Protein AF-A0A1B6L2A2-F1 (afdb_monomer_lite)

Radius of gyration: 15.47 Å; chains: 1; bounding box: 39×22×42 Å

Foldseek 3Di:
DQDDPDPVSCVLCVVLVVVLVVLVVVVVVCVVPDFAPQCQVVLVVLLVSLVVVLVVLVVCLVPDPDPVSVPPSVVLNVLLNVLSVLCVQLNVVSVVPRSDPVSSVSNNSSSVSNSVSD

Sequence (118 aa):
MPVFHTKTIEGILEPVAQQVSRLVILHEEAEDGNAMPDLERPVMAVSCAVANLVKVGRETINSSDDPILKQDMPAALYRVEGASKLLEEASGMLKVDPYSGPARKKLIEGSRGILQGT

InterPro domains:
  IPR006077 Vinculin/alpha-catenin [PF01044] (3-118)
  IPR017997 Vinculin [PTHR46180] (1-118)
  IPR036723 Alpha-catenin/vinculin-like superfamily [SSF47220] (2-118)

pLDDT: mean 76.68, std 11.9, range [44.47, 90.81]

Secondary structure (DSSP, 8-state):
----SSHHHHHHHHHHHHHHHHHHHHHHHTTTSPPPPP-HHHHHHHHHHHHHHHHHHHHHHHH---HHHHHHHHHHHHHHHHHHHHHHHHHHHHHH-TT-HHHHHHHHHHHHHHHHH-

Organism: NCBI:txid36148

Structure (mmCIF, N/CA/C/O backbone):
data_AF-A0A1B6L2A2-F1
#
_entry.id   AF-A0A1B6L2A2-F1
#
loop_
_atom_site.group_PDB
_atom_site.id
_atom_site.type_symbol
_atom_site.label_atom_id
_atom_site.label_alt_id
_atom_site.label_comp_id
_atom_site.label_asym_id
_atom_site.label_entity_id
_atom_site.label_seq_id
_atom_site.pdbx_PDB_ins_code
_atom_site.Cartn_x
_atom_site.Cartn_y
_atom_site.Cartn_z
_atom_site.occupancy
_atom_site.B_iso_or_equiv
_atom_site.auth_seq_id
_atom_site.auth_comp_id
_atom_site.auth_asym_id
_atom_site.auth_atom_id
_atom_site.pdbx_PDB_model_num
ATOM 1 N N . MET A 1 1 ? 14.579 7.365 9.428 1.00 44.47 1 MET A N 1
ATOM 2 C CA . MET A 1 1 ? 14.042 6.129 10.034 1.00 44.47 1 MET A CA 1
ATOM 3 C C . MET A 1 1 ? 12.535 6.288 10.138 1.00 44.47 1 MET A C 1
ATOM 5 O O . MET A 1 1 ? 12.123 7.375 10.540 1.00 44.47 1 MET A O 1
ATOM 9 N N . PRO A 1 2 ? 11.726 5.308 9.700 1.00 48.69 2 PRO A N 1
ATOM 10 C CA . PRO A 1 2 ? 10.280 5.349 9.909 1.00 48.69 2 PRO A CA 1
ATOM 11 C C . PRO A 1 2 ? 9.987 5.425 11.414 1.00 48.69 2 PRO A C 1
ATOM 13 O O . PRO A 1 2 ? 10.641 4.758 12.212 1.00 48.69 2 PRO A O 1
ATOM 16 N N . VAL A 1 3 ? 9.077 6.316 11.804 1.00 47.38 3 VAL A N 1
ATOM 17 C CA . VAL A 1 3 ? 8.740 6.569 13.210 1.00 47.38 3 VAL A CA 1
ATOM 18 C C . VAL A 1 3 ? 7.485 5.769 13.532 1.00 47.38 3 VAL A C 1
ATOM 20 O O . VAL A 1 3 ? 6.372 6.206 13.248 1.00 47.38 3 VAL A O 1
ATOM 23 N N . PHE A 1 4 ? 7.663 4.574 14.091 1.00 55.25 4 PHE A N 1
ATOM 24 C CA . PHE A 1 4 ? 6.550 3.755 14.561 1.00 55.25 4 PHE A CA 1
ATOM 25 C C . PHE A 1 4 ? 6.195 4.144 15.998 1.00 55.25 4 PHE A C 1
ATOM 27 O O . PHE A 1 4 ? 7.058 4.224 16.869 1.00 55.25 4 PHE A O 1
ATOM 34 N N . HIS A 1 5 ? 4.914 4.410 16.247 1.00 51.44 5 HIS A N 1
ATOM 35 C CA . HIS A 1 5 ? 4.446 4.942 17.532 1.00 51.44 5 HIS A CA 1
ATOM 36 C C . HIS A 1 5 ? 4.104 3.840 18.550 1.00 51.44 5 HIS A C 1
ATOM 38 O O . HIS A 1 5 ? 3.959 4.121 19.737 1.00 51.44 5 HIS A O 1
ATOM 44 N N . THR A 1 6 ? 3.991 2.577 18.114 1.00 67.81 6 THR A N 1
ATOM 45 C CA . THR A 1 6 ? 3.761 1.415 18.989 1.00 67.81 6 THR A CA 1
ATOM 46 C C . THR A 1 6 ? 4.445 0.159 18.438 1.00 67.81 6 THR A C 1
ATOM 48 O O . THR A 1 6 ? 4.604 0.023 17.226 1.00 67.81 6 THR A O 1
ATOM 51 N N . LYS A 1 7 ? 4.780 -0.799 19.316 1.00 60.94 7 LYS A N 1
ATOM 52 C CA . LYS A 1 7 ? 5.396 -2.088 18.928 1.00 60.94 7 LYS A CA 1
ATOM 53 C C . LYS A 1 7 ? 4.499 -2.962 18.043 1.00 60.94 7 LYS A C 1
ATOM 55 O O . LYS A 1 7 ? 4.993 -3.781 17.276 1.00 60.94 7 LYS A O 1
ATOM 60 N N . THR A 1 8 ? 3.180 -2.797 18.146 1.00 64.94 8 THR A N 1
ATOM 61 C CA . THR A 1 8 ? 2.211 -3.493 17.286 1.00 64.94 8 THR A CA 1
ATOM 62 C C . THR A 1 8 ? 2.251 -2.939 15.865 1.00 64.94 8 THR A C 1
ATOM 64 O O . THR A 1 8 ? 2.250 -3.708 14.910 1.00 64.94 8 THR A O 1
ATOM 67 N N . ILE A 1 9 ? 2.328 -1.611 15.728 1.00 61.12 9 ILE A N 1
ATOM 68 C CA . ILE A 1 9 ? 2.464 -0.936 14.431 1.00 61.12 9 ILE A CA 1
ATOM 69 C C . ILE A 1 9 ? 3.824 -1.270 13.806 1.00 61.12 9 ILE A C 1
ATOM 71 O O . ILE A 1 9 ? 3.877 -1.621 12.634 1.00 61.12 9 ILE A O 1
ATOM 75 N N . GLU A 1 10 ? 4.898 -1.257 14.601 1.00 57.91 10 GLU A N 1
ATOM 76 C CA . GLU A 1 10 ? 6.241 -1.684 14.187 1.00 57.91 10 GLU A CA 1
ATOM 77 C C . GLU A 1 10 ? 6.225 -3.121 13.637 1.00 57.91 10 GLU A C 1
ATOM 79 O O . GLU A 1 10 ? 6.594 -3.335 12.492 1.00 57.91 10 GLU A O 1
ATOM 84 N N . GLY A 1 11 ? 5.680 -4.104 14.363 1.00 60.75 11 GLY A N 1
ATOM 85 C CA . GLY A 1 11 ? 5.652 -5.498 13.895 1.00 60.75 11 GLY A CA 1
ATOM 86 C C . GLY A 1 11 ? 4.865 -5.742 12.597 1.00 60.75 11 GLY A C 1
ATOM 87 O O . GLY A 1 11 ? 5.180 -6.674 11.857 1.00 60.75 11 GLY A O 1
ATOM 88 N N . ILE A 1 12 ? 3.855 -4.915 12.303 1.00 65.50 12 ILE A N 1
ATOM 89 C CA . ILE A 1 12 ? 3.049 -5.012 11.074 1.00 65.50 12 ILE A CA 1
ATOM 90 C C . ILE A 1 12 ? 3.725 -4.263 9.919 1.00 65.50 12 ILE A C 1
ATOM 92 O O . ILE A 1 12 ? 3.724 -4.747 8.786 1.00 65.50 12 ILE A O 1
ATOM 96 N N . LEU A 1 13 ? 4.307 -3.094 10.196 1.00 62.69 13 LEU A N 1
ATOM 97 C CA . LEU A 1 13 ? 4.841 -2.202 9.171 1.00 62.69 13 LEU A CA 1
ATOM 98 C C . LEU A 1 13 ? 6.316 -2.399 8.874 1.00 62.69 13 LEU A C 1
ATOM 100 O O . LEU A 1 13 ? 6.713 -2.089 7.762 1.00 62.69 13 LEU A O 1
ATOM 104 N N . GLU A 1 14 ? 7.125 -2.937 9.779 1.00 66.62 14 GLU A N 1
ATOM 105 C CA . GLU A 1 14 ? 8.536 -3.247 9.528 1.00 66.62 14 GLU A CA 1
ATOM 106 C C . GLU A 1 14 ? 8.730 -4.122 8.271 1.00 66.62 14 GLU A C 1
ATOM 108 O O . GLU A 1 14 ? 9.485 -3.715 7.382 1.00 66.62 14 GLU A O 1
ATOM 113 N N . PRO A 1 15 ? 8.025 -5.265 8.092 1.00 67.12 15 PRO A N 1
ATOM 114 C CA . PRO A 1 15 ? 8.200 -6.079 6.889 1.00 67.12 15 PRO A CA 1
ATOM 115 C C . PRO A 1 15 ? 7.701 -5.372 5.620 1.00 67.12 15 PRO A C 1
ATOM 117 O O . PRO A 1 15 ? 8.292 -5.544 4.553 1.00 67.12 15 PRO A O 1
ATOM 120 N N . VAL A 1 16 ? 6.651 -4.550 5.719 1.00 67.12 16 VAL A N 1
ATOM 121 C CA . VAL A 1 16 ? 6.100 -3.785 4.586 1.00 67.12 16 VAL A CA 1
ATOM 122 C C . VAL A 1 16 ? 7.043 -2.643 4.202 1.00 67.12 16 VAL A C 1
ATOM 124 O O . VAL A 1 16 ? 7.377 -2.473 3.033 1.00 67.12 16 VAL A O 1
ATOM 127 N N . ALA A 1 17 ? 7.546 -1.903 5.187 1.00 67.12 17 ALA A N 1
ATOM 128 C CA . ALA A 1 17 ? 8.497 -0.816 5.027 1.00 67.12 17 ALA A CA 1
ATOM 129 C C . ALA A 1 17 ? 9.822 -1.312 4.455 1.00 67.12 17 ALA A C 1
ATOM 131 O O . ALA A 1 17 ? 10.376 -0.669 3.571 1.00 67.12 17 ALA A O 1
ATOM 132 N N . GLN A 1 18 ? 10.306 -2.478 4.888 1.00 68.81 18 GLN A N 1
ATOM 133 C CA . GLN A 1 18 ? 11.526 -3.068 4.347 1.00 68.81 18 GLN A CA 1
ATOM 134 C C . GLN A 1 18 ? 11.353 -3.504 2.882 1.00 68.81 18 GLN A C 1
ATOM 136 O O . GLN A 1 18 ? 12.258 -3.299 2.069 1.00 68.81 18 GLN A O 1
ATOM 141 N N . GLN A 1 19 ? 1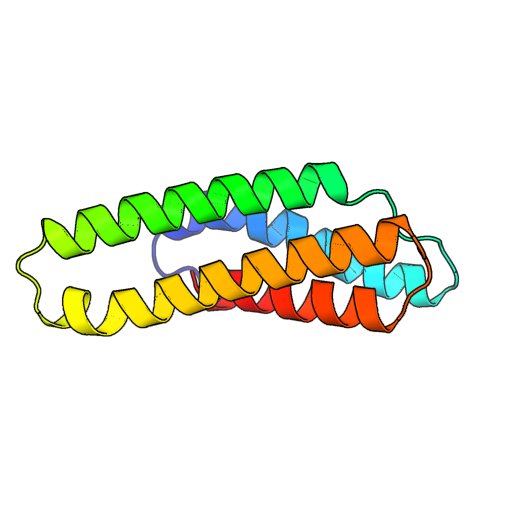0.191 -4.063 2.519 1.00 64.56 19 GLN A N 1
ATOM 142 C CA . GLN A 1 19 ? 9.860 -4.387 1.125 1.00 64.56 19 GLN A CA 1
ATOM 143 C C . GLN A 1 19 ? 9.758 -3.127 0.259 1.00 64.56 19 GLN A C 1
ATOM 145 O O . GLN A 1 19 ? 10.309 -3.087 -0.840 1.00 64.56 19 GLN A O 1
ATOM 150 N N . VAL A 1 20 ? 9.128 -2.074 0.780 1.00 67.25 20 VAL A N 1
ATOM 151 C CA . VAL A 1 20 ? 9.017 -0.773 0.113 1.00 67.25 20 VAL A CA 1
ATOM 152 C C . VAL A 1 20 ? 10.380 -0.091 -0.032 1.00 67.25 20 VAL A C 1
ATOM 154 O O . VAL A 1 20 ? 10.699 0.403 -1.107 1.00 67.25 20 VAL A O 1
ATOM 157 N N . SER A 1 21 ? 11.228 -0.094 0.997 1.00 67.56 21 SER A N 1
ATOM 158 C CA . SER A 1 21 ? 12.585 0.453 0.900 1.00 67.56 21 SER A CA 1
ATOM 159 C C . SER A 1 21 ? 13.410 -0.280 -0.152 1.00 67.56 21 SER A C 1
ATOM 161 O O . SER A 1 21 ? 14.116 0.370 -0.915 1.00 67.56 21 SER A O 1
ATOM 163 N N . ARG A 1 22 ? 13.277 -1.609 -0.268 1.00 65.38 22 ARG A N 1
ATOM 164 C CA . ARG A 1 22 ? 13.902 -2.358 -1.370 1.00 65.38 22 ARG A CA 1
ATOM 165 C C . ARG A 1 22 ? 13.356 -1.951 -2.738 1.00 65.38 22 ARG A C 1
ATOM 167 O O . ARG A 1 22 ? 14.134 -1.866 -3.676 1.00 65.38 22 ARG A O 1
ATOM 174 N N . LEU A 1 23 ? 12.058 -1.668 -2.850 1.00 64.12 23 LEU A N 1
ATOM 175 C CA . LEU A 1 23 ? 11.434 -1.165 -4.081 1.00 64.12 23 LEU A CA 1
ATOM 176 C C . LEU A 1 23 ? 11.934 0.232 -4.478 1.00 64.12 23 LEU A C 1
ATOM 178 O O . LEU A 1 23 ? 12.105 0.493 -5.664 1.00 64.12 23 LEU A O 1
ATOM 182 N N . VAL A 1 24 ? 12.200 1.109 -3.505 1.00 64.44 24 VAL A N 1
ATOM 183 C CA . VAL A 1 24 ? 12.797 2.436 -3.742 1.00 64.44 24 VAL A CA 1
ATOM 184 C C . VAL A 1 24 ? 14.262 2.313 -4.173 1.00 64.44 24 VAL A C 1
ATOM 186 O O . VAL A 1 24 ? 14.672 2.995 -5.102 1.00 64.44 24 VAL A O 1
ATOM 189 N N . ILE A 1 25 ? 15.034 1.409 -3.564 1.00 65.81 25 ILE A N 1
ATOM 190 C CA . ILE A 1 25 ? 16.431 1.161 -3.965 1.00 65.81 25 ILE A CA 1
ATOM 191 C C . ILE A 1 25 ? 16.489 0.562 -5.379 1.00 65.81 25 ILE A C 1
ATOM 193 O O . ILE A 1 25 ? 17.257 1.025 -6.213 1.00 65.81 25 ILE A O 1
ATOM 197 N N . LEU A 1 26 ? 15.608 -0.394 -5.694 1.00 61.53 26 LEU A N 1
ATOM 198 C CA . LEU A 1 26 ? 15.450 -0.927 -7.054 1.00 61.53 26 LEU A CA 1
ATOM 199 C C . LEU A 1 26 ? 15.043 0.155 -8.064 1.00 61.53 26 LEU A C 1
ATOM 201 O O . LEU A 1 26 ? 15.370 0.040 -9.240 1.00 61.53 26 LEU A O 1
ATOM 205 N N . HIS A 1 27 ? 14.326 1.197 -7.631 1.00 58.62 27 HIS A N 1
ATOM 206 C CA . HIS A 1 27 ? 13.994 2.338 -8.480 1.00 58.62 27 HIS A CA 1
ATOM 207 C C . HIS A 1 27 ? 15.227 3.194 -8.801 1.00 58.62 27 HIS A C 1
ATOM 209 O O . HIS A 1 27 ? 15.370 3.574 -9.963 1.00 58.62 27 HIS A O 1
ATOM 215 N N . GLU A 1 28 ? 16.112 3.434 -7.825 1.00 61.44 28 GLU A N 1
ATOM 216 C CA . GLU A 1 28 ? 17.401 4.118 -8.033 1.00 61.44 28 GLU A CA 1
ATOM 217 C C . GLU A 1 28 ? 18.337 3.291 -8.934 1.00 61.44 28 GLU A C 1
ATOM 219 O O . GLU A 1 28 ? 18.874 3.816 -9.903 1.00 61.44 28 GLU A O 1
ATOM 224 N N . GLU A 1 29 ? 18.463 1.977 -8.712 1.00 54.38 29 GLU A N 1
ATOM 225 C CA . GLU A 1 29 ? 19.302 1.091 -9.546 1.00 54.38 29 GLU A CA 1
ATOM 226 C C . GLU A 1 29 ? 18.737 0.854 -10.965 1.00 54.38 29 GLU A C 1
ATOM 228 O O . GLU A 1 29 ? 19.450 0.414 -11.869 1.00 54.38 29 GLU A O 1
ATOM 233 N N . ALA A 1 30 ? 17.449 1.128 -11.192 1.00 50.97 30 ALA A N 1
ATOM 234 C CA . ALA A 1 30 ? 16.802 1.031 -12.502 1.00 50.97 30 ALA A CA 1
ATOM 235 C C . ALA A 1 30 ? 16.802 2.353 -13.294 1.00 50.97 30 ALA A C 1
ATOM 237 O O . ALA A 1 30 ? 16.393 2.355 -14.463 1.00 50.97 30 ALA A O 1
ATOM 238 N N . GLU A 1 31 ? 17.251 3.473 -12.713 1.00 53.78 31 GLU A N 1
ATOM 239 C CA . GLU A 1 31 ? 17.596 4.676 -13.492 1.00 53.78 31 GLU A CA 1
ATOM 240 C C . GLU A 1 31 ? 18.833 4.443 -14.381 1.00 53.78 31 GLU A C 1
ATOM 242 O O . GLU A 1 31 ? 18.948 5.079 -15.426 1.00 53.78 31 GLU A O 1
ATOM 247 N N . ASP A 1 32 ? 19.656 3.433 -14.069 1.00 53.69 32 ASP A N 1
ATOM 248 C CA . ASP A 1 32 ? 20.779 2.954 -14.895 1.00 53.69 32 ASP A CA 1
ATOM 249 C C . ASP A 1 32 ? 20.355 2.080 -16.102 1.00 53.69 32 ASP A C 1
ATOM 251 O O . ASP A 1 32 ? 21.198 1.543 -16.822 1.00 53.69 32 ASP A O 1
ATOM 255 N N . GLY A 1 33 ? 19.048 1.935 -16.370 1.00 58.47 33 GLY A N 1
ATOM 256 C CA . GLY A 1 33 ? 18.537 1.231 -17.558 1.00 58.47 33 GLY A CA 1
ATOM 257 C C . GLY A 1 33 ? 18.178 -0.245 -17.354 1.00 58.47 33 GLY A C 1
ATOM 258 O O . GLY A 1 33 ? 18.025 -0.981 -18.332 1.00 58.47 33 GLY A O 1
ATOM 259 N N . ASN A 1 34 ? 17.995 -0.688 -16.107 1.00 61.97 34 ASN A N 1
ATOM 260 C CA . ASN A 1 34 ? 17.530 -2.042 -15.795 1.00 61.97 34 ASN A CA 1
ATOM 261 C C . ASN A 1 34 ? 15.997 -2.161 -15.836 1.00 61.97 34 ASN A C 1
ATOM 263 O O . ASN A 1 34 ? 15.271 -1.246 -15.449 1.00 61.97 34 ASN A O 1
ATOM 267 N N . ALA A 1 35 ? 15.502 -3.309 -16.308 1.00 66.44 35 ALA A N 1
ATOM 268 C CA . ALA A 1 35 ? 14.075 -3.623 -16.301 1.00 66.44 35 ALA A CA 1
ATOM 269 C C . ALA A 1 35 ? 13.584 -3.848 -14.864 1.00 66.44 35 ALA A C 1
ATOM 271 O O . ALA A 1 35 ? 14.225 -4.562 -14.089 1.00 66.44 35 ALA A O 1
ATOM 272 N N . MET A 1 36 ? 12.425 -3.282 -14.523 1.00 70.44 36 MET A N 1
ATOM 273 C CA . MET A 1 36 ? 11.788 -3.549 -13.235 1.00 70.44 36 MET A CA 1
ATOM 274 C C . MET A 1 36 ? 11.411 -5.043 -13.137 1.00 70.44 36 MET A C 1
ATOM 276 O O . MET A 1 36 ? 10.841 -5.579 -14.094 1.00 70.44 36 MET A O 1
ATOM 280 N N . PRO A 1 37 ? 11.706 -5.738 -12.020 1.00 73.12 37 PRO A N 1
ATOM 281 C CA . PRO A 1 37 ? 11.283 -7.124 -11.831 1.00 73.12 37 PRO A CA 1
ATOM 282 C C . PRO A 1 37 ? 9.759 -7.224 -11.705 1.00 73.12 37 PRO A C 1
ATOM 284 O O . PRO A 1 37 ? 9.080 -6.231 -11.452 1.00 73.12 37 PRO A O 1
ATOM 287 N N . ASP A 1 38 ? 9.214 -8.432 -11.841 1.00 77.75 38 ASP A N 1
ATOM 288 C CA . ASP A 1 38 ? 7.779 -8.656 -11.669 1.00 77.75 38 ASP A CA 1
ATOM 289 C C . ASP A 1 38 ? 7.332 -8.336 -10.232 1.00 77.75 38 ASP A C 1
ATOM 291 O O . ASP A 1 38 ? 7.761 -8.964 -9.257 1.00 77.75 38 ASP A O 1
ATOM 295 N N . LEU A 1 39 ? 6.458 -7.336 -10.117 1.00 75.06 39 LEU A N 1
ATOM 296 C CA . LEU A 1 39 ? 5.919 -6.843 -8.854 1.00 75.06 39 LEU A CA 1
ATOM 297 C C . LEU A 1 39 ? 4.520 -7.380 -8.546 1.00 75.06 39 LEU A C 1
ATOM 299 O O . LEU A 1 39 ? 3.992 -7.071 -7.482 1.00 75.06 39 LEU A O 1
ATOM 303 N N . GLU A 1 40 ? 3.922 -8.191 -9.421 1.00 80.12 40 GLU A N 1
ATOM 304 C CA . GLU A 1 40 ? 2.543 -8.670 -9.267 1.00 80.12 40 GLU A CA 1
ATOM 305 C C . GLU A 1 40 ? 2.363 -9.434 -7.949 1.00 80.12 40 GLU A C 1
ATOM 307 O O . GLU A 1 40 ? 1.455 -9.152 -7.168 1.00 80.12 40 GLU A O 1
ATOM 312 N N . ARG A 1 41 ? 3.292 -10.343 -7.630 1.00 81.06 41 ARG A N 1
ATOM 313 C CA . ARG A 1 41 ? 3.272 -11.108 -6.372 1.00 81.06 41 ARG A CA 1
ATOM 314 C C . ARG A 1 41 ? 3.417 -10.237 -5.115 1.00 81.06 41 ARG A C 1
ATOM 316 O O . ARG A 1 41 ? 2.558 -10.354 -4.239 1.00 81.06 41 ARG A O 1
ATOM 323 N N . PRO A 1 42 ? 4.469 -9.405 -4.965 1.00 80.25 42 PRO A N 1
ATOM 324 C CA . PRO A 1 42 ? 4.618 -8.577 -3.770 1.00 80.25 42 PRO A CA 1
ATOM 325 C C . PRO A 1 42 ? 3.502 -7.536 -3.636 1.00 80.25 42 PRO A C 1
ATOM 327 O O . PRO A 1 42 ? 2.996 -7.341 -2.534 1.00 80.25 42 PRO A O 1
ATOM 330 N N . VAL A 1 43 ? 3.047 -6.927 -4.734 1.00 84.69 43 VAL A N 1
ATOM 331 C CA . VAL A 1 43 ? 1.945 -5.953 -4.697 1.00 84.69 43 VAL A CA 1
ATOM 332 C C . VAL A 1 43 ? 0.632 -6.619 -4.295 1.00 84.69 43 VAL A C 1
ATOM 334 O O . VAL A 1 43 ? -0.088 -6.074 -3.462 1.00 84.69 43 VAL A O 1
ATOM 337 N N . MET A 1 44 ? 0.343 -7.827 -4.787 1.00 83.12 44 MET A N 1
ATOM 338 C CA . MET A 1 44 ? -0.853 -8.570 -4.380 1.00 83.12 44 MET A CA 1
ATOM 339 C C . MET A 1 44 ? -0.828 -8.938 -2.887 1.00 83.12 44 MET A C 1
ATOM 341 O O . MET A 1 44 ? -1.859 -8.873 -2.215 1.00 83.12 44 MET A O 1
ATOM 345 N N . ALA A 1 45 ? 0.345 -9.278 -2.341 1.00 82.56 45 ALA A N 1
ATOM 346 C CA . ALA A 1 45 ? 0.502 -9.532 -0.909 1.00 82.56 45 ALA A CA 1
ATOM 347 C C . ALA A 1 45 ? 0.218 -8.273 -0.070 1.00 82.56 45 ALA A C 1
ATOM 349 O O . ALA A 1 45 ? -0.512 -8.348 0.921 1.00 82.56 45 ALA A O 1
ATOM 350 N N . VAL A 1 46 ? 0.735 -7.116 -0.498 1.00 83.19 46 VAL A N 1
ATOM 351 C CA . VAL A 1 46 ? 0.473 -5.822 0.151 1.00 83.19 46 VAL A CA 1
ATOM 352 C C . VAL A 1 46 ? -1.008 -5.447 0.049 1.00 83.19 46 VAL A C 1
ATOM 354 O O . VAL A 1 46 ? -1.595 -5.059 1.055 1.00 83.19 46 VAL A O 1
ATOM 357 N N . SER A 1 47 ? -1.639 -5.636 -1.112 1.00 83.56 47 SER A N 1
ATOM 358 C CA . SER A 1 47 ? -3.067 -5.350 -1.313 1.00 83.56 47 SER A CA 1
ATOM 359 C C . SER A 1 47 ? -3.956 -6.183 -0.388 1.00 83.56 47 SER A C 1
ATOM 361 O O . SER A 1 47 ? -4.828 -5.652 0.302 1.00 83.56 47 SER A O 1
ATOM 363 N N . CYS A 1 48 ? -3.667 -7.481 -0.257 1.00 85.12 48 CYS A N 1
ATOM 364 C CA . CYS A 1 48 ? -4.375 -8.354 0.677 1.00 85.12 48 CYS A CA 1
ATOM 365 C C . CYS A 1 48 ? -4.174 -7.926 2.144 1.00 85.12 48 CYS A C 1
ATOM 367 O O . CYS A 1 48 ? -5.130 -7.887 2.924 1.00 85.12 48 CYS A O 1
ATOM 369 N N . ALA A 1 49 ? -2.948 -7.552 2.527 1.00 83.44 49 ALA A N 1
ATOM 370 C CA . ALA A 1 49 ? -2.656 -7.054 3.870 1.00 83.44 49 ALA A CA 1
ATOM 371 C C . ALA A 1 49 ? -3.409 -5.747 4.176 1.00 83.44 49 ALA A C 1
ATOM 373 O O . ALA A 1 49 ? -4.016 -5.624 5.242 1.00 83.44 49 ALA A O 1
ATOM 374 N N . VAL A 1 50 ? -3.443 -4.809 3.225 1.00 85.50 50 VAL A N 1
ATOM 375 C CA . VAL A 1 50 ? -4.197 -3.554 3.340 1.00 85.50 50 VAL A CA 1
ATOM 376 C C . VAL A 1 50 ? -5.697 -3.817 3.436 1.00 85.50 50 VAL A C 1
ATOM 378 O O . VAL A 1 50 ? -6.352 -3.246 4.304 1.00 85.50 50 VAL A O 1
ATOM 381 N N . ALA A 1 51 ? -6.252 -4.705 2.610 1.00 85.69 51 ALA A N 1
ATOM 382 C CA . ALA A 1 51 ? -7.672 -5.049 2.659 1.00 85.69 51 ALA A CA 1
ATOM 383 C C . ALA A 1 51 ? -8.075 -5.610 4.034 1.00 85.69 51 ALA A C 1
ATOM 385 O O . ALA A 1 51 ? -9.103 -5.219 4.594 1.00 85.69 51 ALA A O 1
ATOM 386 N N . ASN A 1 52 ? -7.233 -6.469 4.617 1.00 86.00 52 ASN A N 1
ATOM 387 C CA . ASN A 1 52 ? -7.436 -6.978 5.972 1.00 86.00 52 ASN A CA 1
ATOM 388 C C . ASN A 1 52 ? -7.348 -5.860 7.020 1.00 86.00 52 ASN A C 1
ATOM 390 O O . ASN A 1 52 ? -8.202 -5.790 7.903 1.00 86.00 52 ASN A O 1
ATOM 394 N N . LEU A 1 53 ? -6.376 -4.952 6.901 1.00 84.50 53 LEU A N 1
ATOM 395 C CA . LEU A 1 53 ? -6.230 -3.806 7.802 1.00 84.50 53 LEU A CA 1
ATOM 396 C C . LEU A 1 53 ? -7.436 -2.858 7.728 1.00 84.50 53 LEU A C 1
ATOM 398 O O . LEU A 1 53 ? -7.949 -2.437 8.762 1.00 84.50 53 LEU A O 1
ATOM 402 N N . VAL A 1 54 ? -7.948 -2.575 6.527 1.00 86.31 54 VAL A N 1
ATOM 403 C CA . VAL A 1 54 ? -9.152 -1.753 6.325 1.00 86.31 54 VAL A CA 1
ATOM 404 C C . VAL A 1 54 ? -10.381 -2.423 6.919 1.00 86.31 54 VAL A C 1
ATOM 406 O O . VAL A 1 54 ? -11.189 -1.753 7.563 1.00 86.31 54 VAL A O 1
ATOM 409 N N . LYS A 1 55 ? -10.524 -3.739 6.746 1.00 87.69 55 LYS A N 1
ATOM 410 C CA . LYS A 1 55 ? -11.621 -4.499 7.346 1.00 87.69 55 LYS A CA 1
ATOM 411 C C . LYS A 1 55 ? -11.587 -4.407 8.873 1.00 87.69 55 LYS A C 1
ATOM 413 O O . LYS A 1 55 ? -12.578 -3.990 9.468 1.00 87.69 55 LYS A O 1
ATOM 418 N N . VAL A 1 56 ? -10.444 -4.715 9.488 1.00 88.19 56 VAL A N 1
ATOM 419 C CA . VAL A 1 56 ? -10.263 -4.640 10.948 1.00 88.19 56 VAL A CA 1
ATOM 420 C C . VAL A 1 56 ? -10.459 -3.210 11.458 1.00 88.19 56 VAL A C 1
ATOM 422 O O . VAL A 1 56 ? -11.111 -3.008 12.480 1.00 88.19 56 VAL A O 1
ATOM 425 N N . GLY A 1 57 ? -9.970 -2.202 10.731 1.00 86.75 57 GLY A N 1
ATOM 426 C CA . GLY A 1 57 ? -10.178 -0.797 11.076 1.00 86.75 57 GLY A CA 1
ATOM 427 C C . GLY A 1 57 ? -11.658 -0.413 11.068 1.00 86.75 57 GLY A C 1
ATOM 428 O O . GLY A 1 57 ? -12.146 0.181 12.024 1.00 86.75 57 GLY A O 1
ATOM 429 N N . ARG A 1 58 ? -12.414 -0.818 10.040 1.00 87.12 58 ARG A N 1
ATOM 430 C CA . ARG A 1 58 ? -13.868 -0.577 9.969 1.00 87.12 58 ARG A CA 1
ATOM 431 C C . ARG A 1 58 ? -14.632 -1.287 11.086 1.00 87.12 58 ARG A C 1
ATOM 433 O O . ARG A 1 58 ? -15.528 -0.687 11.674 1.00 87.12 58 ARG A O 1
ATOM 440 N N . GLU A 1 59 ? -14.281 -2.533 11.394 1.00 89.44 59 GLU A N 1
ATOM 441 C CA . GLU A 1 59 ? -14.860 -3.273 12.524 1.00 89.44 59 GLU A CA 1
ATOM 442 C C . GLU A 1 59 ? -14.576 -2.557 13.854 1.00 89.44 59 GLU A C 1
ATOM 444 O O . GLU A 1 59 ? -15.499 -2.347 14.637 1.00 89.44 59 GLU A O 1
ATOM 449 N N . THR A 1 60 ? -13.343 -2.077 14.047 1.00 86.19 60 THR A N 1
ATOM 450 C CA . THR A 1 60 ? -12.919 -1.328 15.242 1.00 86.19 60 THR A CA 1
ATOM 451 C C . THR A 1 60 ? -13.674 -0.005 15.395 1.00 86.19 60 THR A C 1
ATOM 453 O O . THR A 1 60 ? -14.113 0.321 16.494 1.00 86.19 60 THR A O 1
ATOM 456 N N . ILE A 1 61 ? -13.883 0.747 14.306 1.00 88.00 61 ILE A N 1
ATOM 457 C CA . ILE A 1 61 ? -14.694 1.981 14.308 1.00 88.00 61 ILE A CA 1
ATOM 458 C C . ILE A 1 61 ? -16.122 1.681 14.766 1.00 88.00 61 ILE A C 1
ATOM 460 O O . ILE A 1 61 ? -16.676 2.413 15.585 1.00 88.00 61 ILE A O 1
ATOM 464 N N . ASN A 1 62 ? -16.717 0.608 14.239 1.00 87.75 62 ASN A N 1
ATOM 465 C CA . ASN A 1 62 ? -18.097 0.238 14.537 1.00 87.75 62 ASN A CA 1
ATOM 466 C C . ASN A 1 62 ? -18.277 -0.266 15.975 1.00 87.75 62 ASN A C 1
ATOM 468 O O . ASN A 1 62 ? -19.317 -0.001 16.572 1.00 87.75 62 ASN A O 1
ATOM 472 N N . SER A 1 63 ? -17.290 -0.979 16.528 1.00 90.06 63 SER A N 1
ATOM 473 C CA . SER A 1 63 ? -17.339 -1.514 17.895 1.00 90.06 63 SER A CA 1
ATOM 474 C C . SER A 1 63 ? -16.837 -0.549 18.971 1.00 90.06 63 SER A C 1
ATOM 476 O O . SER A 1 63 ? -17.014 -0.826 20.152 1.00 90.06 63 SER A O 1
ATOM 478 N N . SER A 1 64 ? -16.152 0.532 18.593 1.00 86.50 64 SER A N 1
ATOM 479 C CA . SER A 1 64 ? -15.617 1.519 19.535 1.00 86.50 64 SER A CA 1
ATOM 480 C C . SER A 1 64 ? -16.687 2.526 19.957 1.00 86.50 64 SER A C 1
ATOM 482 O O . SER A 1 64 ? -17.572 2.861 19.174 1.00 86.50 64 SER A O 1
ATOM 484 N N . ASP A 1 65 ? -16.574 3.071 21.165 1.00 89.44 65 ASP A N 1
ATOM 485 C CA . ASP A 1 65 ? -17.357 4.225 21.629 1.00 89.44 65 ASP A CA 1
ATOM 486 C C . ASP A 1 65 ? -16.564 5.539 21.562 1.00 89.44 65 ASP A C 1
ATOM 488 O O . ASP A 1 65 ? -17.100 6.603 21.863 1.00 89.44 65 ASP A O 1
ATOM 492 N N . ASP A 1 66 ? -15.300 5.485 21.130 1.00 90.81 66 ASP A N 1
ATOM 493 C CA . ASP A 1 66 ? -14.426 6.652 21.015 1.00 90.81 66 ASP A CA 1
ATOM 494 C C . ASP A 1 66 ? -14.841 7.538 19.818 1.00 90.81 66 ASP A C 1
ATOM 496 O O . ASP A 1 66 ? -14.715 7.118 18.658 1.00 90.81 66 ASP A O 1
ATOM 500 N N . PRO A 1 67 ? -15.331 8.770 20.063 1.00 84.44 67 PRO A N 1
ATOM 501 C CA . PRO A 1 67 ? -15.777 9.665 19.002 1.00 84.44 67 PRO A CA 1
ATOM 502 C C . PRO A 1 67 ? -14.623 10.205 18.145 1.00 84.44 67 PRO A C 1
ATOM 504 O O . PRO A 1 67 ? -14.835 10.464 16.962 1.00 84.44 67 PRO A O 1
ATOM 507 N N . ILE A 1 68 ? -13.411 10.338 18.699 1.00 86.44 68 ILE A N 1
ATOM 508 C CA . ILE A 1 68 ? -12.221 10.800 17.967 1.00 86.44 68 ILE A CA 1
ATOM 509 C C . ILE A 1 68 ? -11.790 9.710 16.990 1.00 86.44 68 ILE A C 1
ATOM 511 O O . ILE A 1 68 ? -11.601 9.967 15.802 1.00 86.44 68 ILE A O 1
ATOM 515 N N . LEU A 1 69 ? -11.730 8.464 17.464 1.00 81.31 69 LEU A N 1
ATOM 516 C CA . LEU A 1 69 ? -11.393 7.318 16.622 1.00 81.31 69 LEU A CA 1
ATOM 517 C C . LEU A 1 69 ? -12.376 7.170 15.450 1.00 81.31 69 LEU A C 1
ATOM 519 O O . LEU A 1 69 ? -11.958 6.938 14.316 1.00 81.31 69 LEU A O 1
ATOM 523 N N . LYS A 1 70 ? -13.679 7.357 15.702 1.00 84.88 70 LYS A N 1
ATOM 524 C CA . LYS A 1 70 ? -14.715 7.325 14.655 1.00 84.88 70 LYS A CA 1
ATOM 525 C C . LYS A 1 70 ? -14.579 8.445 13.628 1.00 84.88 70 LYS A C 1
ATOM 527 O O . LYS A 1 70 ? -14.961 8.242 12.477 1.00 84.88 70 LYS A O 1
ATOM 532 N N . GLN A 1 71 ? -14.064 9.604 14.029 1.00 85.44 71 GLN A N 1
ATOM 533 C CA . GLN A 1 71 ? -13.887 10.752 13.146 1.00 85.44 71 GLN A CA 1
ATOM 534 C C . GLN A 1 71 ? -12.610 10.643 12.302 1.00 85.44 71 GLN A C 1
ATOM 536 O O . GLN A 1 71 ? -12.657 10.875 11.093 1.00 85.44 71 GLN A O 1
ATOM 541 N N . ASP A 1 72 ? -11.489 10.258 12.911 1.00 81.69 72 ASP A N 1
ATOM 542 C CA . ASP A 1 72 ? -10.170 10.344 12.276 1.00 81.69 72 ASP A CA 1
ATOM 543 C C . ASP A 1 72 ? -9.791 9.075 11.498 1.00 81.69 72 ASP A C 1
ATOM 545 O O . ASP A 1 72 ? -9.179 9.146 10.425 1.00 81.69 72 ASP A O 1
ATOM 549 N N . MET A 1 73 ? -10.188 7.895 11.989 1.00 82.44 73 MET A N 1
ATOM 550 C CA . MET A 1 73 ? -9.806 6.618 11.379 1.00 82.44 73 MET A CA 1
ATOM 551 C C . MET A 1 73 ? -10.336 6.422 9.939 1.00 82.44 73 MET A C 1
ATOM 553 O O . MET A 1 73 ? -9.575 5.911 9.113 1.00 82.44 73 MET A O 1
ATOM 557 N N . PRO A 1 74 ? -11.559 6.852 9.548 1.00 86.88 74 PRO A N 1
ATOM 558 C CA . PRO A 1 74 ? -12.032 6.717 8.166 1.00 86.88 74 PRO A CA 1
ATOM 559 C C . PRO A 1 74 ? -11.116 7.378 7.127 1.00 86.88 74 PRO A C 1
ATOM 561 O O . PRO A 1 74 ? -10.895 6.816 6.053 1.00 86.88 74 PRO A O 1
ATOM 564 N N . ALA A 1 75 ? -10.554 8.550 7.445 1.00 86.44 75 ALA A N 1
ATOM 565 C CA . ALA A 1 75 ? -9.648 9.264 6.550 1.00 86.44 75 ALA A CA 1
ATOM 566 C C . ALA A 1 75 ? -8.307 8.532 6.384 1.00 86.44 75 ALA A C 1
ATOM 568 O O . ALA A 1 75 ? -7.768 8.488 5.275 1.00 86.44 75 ALA A O 1
ATOM 569 N N . ALA A 1 76 ? -7.786 7.928 7.457 1.00 83.75 76 ALA A N 1
ATOM 570 C CA . ALA A 1 76 ? -6.582 7.101 7.400 1.00 83.75 76 ALA A CA 1
ATOM 571 C C . ALA A 1 76 ? -6.811 5.845 6.543 1.00 83.75 76 ALA A C 1
ATOM 573 O O . ALA A 1 76 ? -6.052 5.594 5.608 1.00 83.75 76 ALA A O 1
ATOM 574 N N . LEU A 1 77 ? -7.917 5.124 6.770 1.00 84.94 77 LEU A N 1
ATOM 575 C CA . LEU A 1 77 ? -8.264 3.930 5.990 1.00 84.94 77 LEU A CA 1
ATOM 576 C C . LEU A 1 77 ? -8.422 4.237 4.497 1.00 84.94 77 LEU A C 1
ATOM 578 O O . LEU A 1 77 ? -7.911 3.492 3.664 1.00 84.94 77 LEU A O 1
ATOM 582 N N . TYR A 1 78 ? -9.065 5.358 4.153 1.00 87.06 78 TYR A N 1
ATOM 583 C CA . TYR A 1 78 ? -9.217 5.787 2.761 1.00 87.06 78 TYR A CA 1
ATOM 584 C C . TYR A 1 78 ? -7.869 6.087 2.087 1.00 87.06 78 TYR A C 1
ATOM 586 O O . TYR A 1 78 ? -7.668 5.753 0.918 1.00 87.06 78 TYR A O 1
ATOM 594 N N . ARG A 1 79 ? -6.917 6.688 2.816 1.00 85.25 79 ARG A N 1
ATOM 595 C CA . ARG A 1 79 ? -5.563 6.945 2.298 1.00 85.25 79 ARG A CA 1
ATOM 596 C C . ARG A 1 79 ? -4.806 5.649 2.019 1.00 85.25 79 ARG A C 1
ATOM 598 O O . ARG A 1 79 ? -4.233 5.525 0.940 1.00 85.25 79 ARG A O 1
ATOM 605 N N . VAL A 1 80 ? -4.832 4.688 2.946 1.00 85.25 80 VAL A N 1
ATOM 606 C CA . VAL A 1 80 ? -4.150 3.391 2.772 1.00 85.25 80 VAL A CA 1
ATOM 607 C C . VAL A 1 80 ? -4.782 2.591 1.625 1.00 85.25 80 VAL A C 1
ATOM 609 O O . VAL A 1 80 ? -4.070 2.027 0.796 1.00 85.25 80 VAL A O 1
ATOM 612 N N . GLU A 1 81 ? -6.113 2.600 1.509 1.00 86.38 81 GLU A N 1
ATOM 613 C CA . GLU A 1 81 ? -6.838 1.952 0.407 1.00 86.38 81 GLU A CA 1
ATOM 614 C C . GLU A 1 81 ? -6.487 2.572 -0.958 1.00 86.38 81 GLU A C 1
ATOM 616 O O . GLU A 1 81 ? -6.199 1.856 -1.921 1.00 86.38 81 GLU A O 1
ATOM 621 N N . GLY A 1 82 ? -6.444 3.906 -1.042 1.00 88.56 82 GLY A N 1
ATOM 622 C CA . GLY A 1 82 ? -6.018 4.616 -2.251 1.00 88.56 82 GLY A CA 1
ATOM 623 C C . GLY A 1 82 ? -4.569 4.309 -2.636 1.00 88.56 82 GLY A C 1
ATOM 624 O O . GLY A 1 82 ? -4.265 4.096 -3.809 1.00 88.56 82 GLY A O 1
ATOM 625 N N . ALA A 1 83 ? -3.686 4.214 -1.645 1.00 87.44 83 ALA A N 1
ATOM 626 C CA . ALA A 1 83 ? -2.287 3.872 -1.844 1.00 87.44 83 ALA A CA 1
ATOM 627 C C . ALA A 1 83 ? -2.099 2.437 -2.380 1.00 87.44 83 ALA A C 1
ATOM 629 O O . ALA A 1 83 ? -1.291 2.219 -3.282 1.00 87.44 83 ALA A O 1
ATOM 630 N N . SER A 1 84 ? -2.903 1.480 -1.904 1.00 87.31 84 SER A N 1
ATOM 631 C CA . SER A 1 84 ? -2.922 0.104 -2.422 1.00 87.31 84 SER A CA 1
ATOM 632 C C . SER A 1 84 ? -3.348 0.037 -3.892 1.00 87.31 84 SER A C 1
ATOM 634 O O . SER A 1 84 ? -2.703 -0.641 -4.690 1.00 87.31 84 SER A O 1
ATOM 636 N N . LYS A 1 85 ? -4.383 0.792 -4.287 1.00 89.75 85 LYS A N 1
ATOM 637 C CA . LYS A 1 85 ? -4.808 0.881 -5.697 1.00 89.75 85 LYS A CA 1
ATOM 638 C C . LYS A 1 85 ? -3.717 1.441 -6.607 1.00 89.75 85 LYS A C 1
ATOM 640 O O . LYS A 1 85 ? -3.523 0.934 -7.707 1.00 89.75 85 LYS A O 1
ATOM 645 N N . LEU A 1 86 ? -2.979 2.455 -6.149 1.00 89.69 86 LEU A N 1
ATOM 646 C CA . LEU A 1 86 ? -1.855 3.011 -6.911 1.00 89.69 86 LEU A CA 1
ATOM 647 C C . LEU A 1 86 ? -0.754 1.971 -7.154 1.00 89.69 86 LEU A C 1
ATOM 649 O O . LEU A 1 86 ? -0.177 1.949 -8.240 1.00 89.69 86 LEU A O 1
ATOM 653 N N . LEU A 1 87 ? -0.483 1.096 -6.178 1.00 86.50 87 LEU A N 1
ATOM 654 C CA . LEU A 1 87 ? 0.473 -0.001 -6.342 1.00 86.50 87 LEU A CA 1
ATOM 655 C C . LEU A 1 87 ? -0.008 -1.046 -7.354 1.00 86.50 87 LEU A C 1
ATOM 657 O O . LEU A 1 87 ? 0.790 -1.486 -8.179 1.00 86.50 87 LEU A O 1
ATOM 661 N N . GLU A 1 88 ? -1.290 -1.420 -7.325 1.00 88.81 88 GLU A N 1
ATOM 662 C CA . GLU A 1 88 ? -1.875 -2.345 -8.308 1.00 88.81 88 GLU A CA 1
ATOM 663 C C . GLU A 1 88 ? -1.813 -1.776 -9.729 1.00 88.81 88 GLU A C 1
ATOM 665 O O . GLU A 1 88 ? -1.357 -2.456 -10.650 1.00 88.81 88 GLU A O 1
ATOM 670 N N . GLU A 1 89 ? -2.193 -0.508 -9.908 1.00 89.12 89 GLU A N 1
ATOM 671 C CA . GLU A 1 89 ? -2.086 0.174 -11.199 1.00 89.12 89 GLU A CA 1
ATOM 672 C C . GLU A 1 89 ? -0.633 0.246 -11.680 1.00 89.12 89 GLU A C 1
ATOM 674 O O . GLU A 1 89 ? -0.349 -0.041 -12.844 1.00 89.12 89 GLU A O 1
ATOM 679 N N . ALA A 1 90 ? 0.299 0.596 -10.791 1.00 86.94 90 ALA A N 1
ATOM 680 C CA . ALA A 1 90 ? 1.719 0.642 -11.112 1.00 86.94 90 ALA A CA 1
ATOM 681 C C . ALA A 1 90 ? 2.257 -0.735 -11.520 1.00 86.94 90 ALA A C 1
ATOM 683 O O . ALA A 1 90 ? 2.976 -0.839 -12.512 1.00 86.94 90 ALA A O 1
ATOM 684 N N . SER A 1 91 ? 1.878 -1.792 -10.799 1.00 85.44 91 SER A N 1
ATOM 685 C CA . SER A 1 91 ? 2.256 -3.171 -11.116 1.00 85.44 91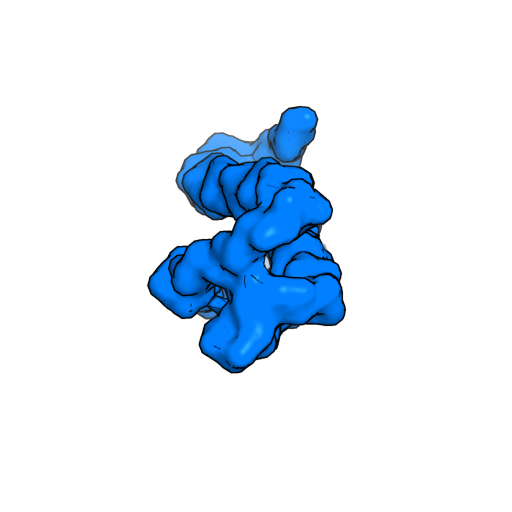 SER A CA 1
ATOM 686 C C . SER A 1 91 ? 1.731 -3.599 -12.486 1.00 85.44 91 SER A C 1
ATOM 688 O O . SER A 1 91 ? 2.498 -4.119 -13.296 1.00 85.44 91 SER A O 1
ATOM 690 N N . GLY A 1 92 ? 0.463 -3.305 -12.790 1.00 87.62 92 GLY A N 1
ATOM 691 C CA . GLY A 1 92 ? -0.125 -3.587 -14.099 1.00 87.62 92 GLY A CA 1
ATOM 692 C C . GLY A 1 92 ? 0.574 -2.841 -15.237 1.00 87.62 92 GLY A C 1
ATOM 693 O O . GLY A 1 92 ? 0.826 -3.418 -16.293 1.00 87.62 92 GLY A O 1
ATOM 694 N N . MET A 1 93 ? 0.951 -1.579 -15.017 1.00 87.44 93 MET A N 1
ATOM 695 C CA . MET A 1 93 ? 1.696 -0.793 -16.004 1.00 87.44 93 MET A CA 1
ATOM 696 C C . MET A 1 93 ? 3.126 -1.318 -16.209 1.00 87.44 93 MET A C 1
ATOM 698 O O . MET A 1 93 ? 3.559 -1.430 -17.352 1.00 87.44 93 MET A O 1
ATOM 702 N N . LEU A 1 94 ? 3.834 -1.690 -15.137 1.00 82.62 94 LEU A N 1
ATOM 703 C CA . LEU A 1 94 ? 5.196 -2.247 -15.200 1.00 82.62 94 LEU A CA 1
ATOM 704 C C . LEU A 1 94 ? 5.242 -3.635 -15.848 1.00 82.62 94 LEU A C 1
ATOM 706 O O . LEU A 1 94 ? 6.241 -3.994 -16.463 1.00 82.62 94 LEU A O 1
ATOM 710 N N . LYS A 1 95 ? 4.151 -4.403 -15.756 1.00 83.06 95 LYS A N 1
ATOM 711 C CA . LYS A 1 95 ? 3.999 -5.687 -16.452 1.00 83.06 95 LYS A CA 1
ATOM 712 C C . LYS A 1 95 ? 3.948 -5.526 -17.972 1.00 83.06 95 LYS A C 1
ATOM 714 O O . LYS A 1 95 ? 4.424 -6.398 -18.694 1.00 83.06 95 LYS A O 1
ATOM 719 N N . VAL A 1 96 ? 3.352 -4.434 -18.453 1.00 85.69 96 VAL A N 1
ATOM 720 C CA . VA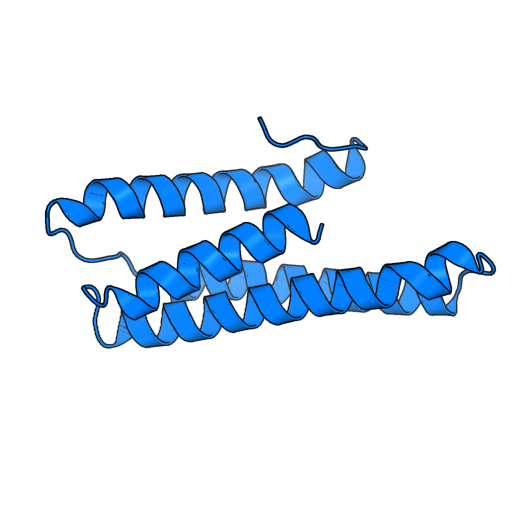L A 1 96 ? 3.258 -4.119 -19.888 1.00 85.69 96 VAL A CA 1
ATOM 721 C C . VAL A 1 96 ? 4.525 -3.424 -20.379 1.00 85.69 96 VAL A C 1
ATOM 723 O O . VAL A 1 96 ? 5.040 -3.766 -21.439 1.00 85.69 96 VAL A O 1
ATOM 726 N N . ASP A 1 97 ? 5.026 -2.463 -19.605 1.00 83.12 97 ASP A N 1
ATOM 727 C CA . ASP A 1 97 ? 6.238 -1.709 -19.904 1.00 83.12 97 ASP A CA 1
ATOM 728 C C . ASP A 1 97 ? 7.138 -1.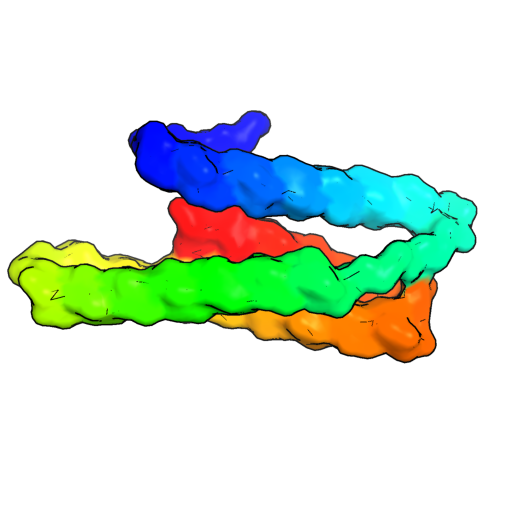622 -18.655 1.00 83.12 97 ASP A C 1
ATOM 730 O O . ASP A 1 97 ? 6.961 -0.729 -17.814 1.00 83.12 97 ASP A O 1
ATOM 734 N N . PRO A 1 98 ? 8.143 -2.515 -18.545 1.00 78.31 98 PRO A N 1
ATOM 735 C CA . PRO A 1 98 ? 9.081 -2.550 -17.422 1.00 78.31 98 PRO A CA 1
ATOM 736 C C . PRO A 1 98 ? 9.923 -1.279 -17.267 1.00 78.31 98 PRO A C 1
ATOM 738 O O . PRO A 1 98 ? 10.548 -1.084 -16.224 1.00 78.31 98 PRO A O 1
ATOM 741 N N . TYR A 1 99 ? 9.951 -0.416 -18.287 1.00 77.62 99 TYR A N 1
ATOM 742 C CA . TYR A 1 99 ? 10.711 0.830 -18.302 1.00 77.62 99 TYR A CA 1
ATOM 743 C C . TYR A 1 99 ? 9.823 2.063 -18.107 1.00 77.62 99 TYR A C 1
ATOM 745 O O . TYR A 1 99 ? 10.330 3.189 -18.093 1.00 77.62 99 TYR A O 1
ATOM 753 N N . SER A 1 100 ? 8.522 1.886 -17.872 1.00 81.06 100 SER A N 1
ATOM 754 C CA . SER A 1 100 ? 7.576 2.990 -17.741 1.00 81.06 100 SER A CA 1
ATOM 755 C C . SER A 1 100 ? 7.908 3.894 -16.547 1.00 81.06 100 SER A C 1
ATOM 757 O O . SER A 1 100 ? 7.694 3.547 -15.383 1.00 81.06 100 SER A O 1
ATOM 759 N N . GLY A 1 101 ? 8.416 5.098 -16.822 1.00 79.19 101 GLY A N 1
ATOM 760 C CA . GLY A 1 101 ? 8.631 6.143 -15.812 1.00 79.19 101 GLY A CA 1
ATOM 761 C C . GLY A 1 101 ? 7.351 6.537 -15.047 1.00 79.19 101 GLY A C 1
ATOM 762 O O . GLY A 1 101 ? 7.390 6.625 -13.818 1.00 79.19 101 GLY A O 1
ATOM 763 N N . PRO A 1 102 ? 6.192 6.710 -15.718 1.00 83.81 102 PRO A N 1
ATOM 764 C CA . PRO A 1 102 ? 4.919 6.979 -15.046 1.00 83.81 102 PRO A CA 1
ATOM 765 C C . PRO A 1 102 ? 4.495 5.877 -14.068 1.00 83.81 102 PRO A C 1
ATOM 767 O O . PRO A 1 102 ? 4.022 6.180 -12.972 1.00 83.81 102 PRO A O 1
ATOM 770 N N . ALA A 1 103 ? 4.689 4.608 -14.437 1.00 84.44 103 ALA A N 1
ATOM 771 C CA . ALA A 1 103 ? 4.358 3.479 -13.574 1.00 84.44 103 ALA A CA 1
ATOM 772 C C . ALA A 1 103 ? 5.226 3.459 -12.310 1.00 84.44 103 ALA A C 1
ATOM 774 O O . ALA A 1 103 ? 4.718 3.274 -11.206 1.00 84.44 103 ALA A O 1
ATOM 775 N N . ARG A 1 104 ? 6.525 3.749 -12.456 1.00 77.56 104 ARG A N 1
ATOM 776 C CA . ARG A 1 104 ? 7.450 3.889 -11.323 1.00 77.56 104 ARG A CA 1
ATOM 777 C C . ARG A 1 104 ? 7.025 5.006 -10.377 1.00 77.56 104 ARG A C 1
ATOM 779 O O . ARG A 1 104 ? 6.954 4.791 -9.171 1.00 77.56 104 ARG A O 1
ATOM 786 N N . LYS A 1 105 ? 6.654 6.172 -10.911 1.00 83.06 105 LYS A N 1
ATOM 787 C CA . LYS A 1 105 ? 6.173 7.286 -10.086 1.00 83.06 105 LYS A CA 1
ATOM 788 C C . LYS A 1 105 ? 4.934 6.897 -9.272 1.00 83.06 105 LYS A C 1
ATOM 790 O O . LYS A 1 105 ? 4.903 7.151 -8.070 1.00 83.06 105 LYS A O 1
ATOM 795 N N . LYS A 1 106 ? 3.968 6.208 -9.891 1.00 86.69 106 LYS A N 1
ATOM 796 C CA . LYS A 1 106 ? 2.790 5.668 -9.189 1.00 86.69 106 LYS A CA 1
ATOM 797 C C . LYS A 1 106 ? 3.162 4.655 -8.109 1.00 86.69 106 LYS A C 1
ATOM 799 O O . LYS A 1 106 ? 2.582 4.691 -7.028 1.00 86.69 106 LYS A O 1
ATOM 804 N N . LEU A 1 107 ? 4.144 3.791 -8.370 1.00 82.56 107 LEU A N 1
ATOM 805 C CA . LEU A 1 107 ? 4.6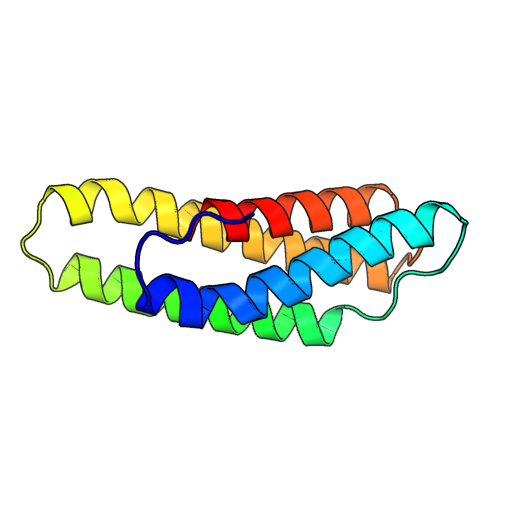25 2.821 -7.389 1.00 82.56 107 LEU A CA 1
ATOM 806 C C . LEU A 1 107 ? 5.192 3.518 -6.144 1.00 82.56 107 LEU A C 1
ATOM 808 O O . LEU A 1 107 ? 4.882 3.129 -5.020 1.00 82.56 107 LEU A O 1
ATOM 812 N N . ILE A 1 108 ? 6.000 4.562 -6.338 1.00 81.69 108 ILE A N 1
ATOM 813 C CA . ILE A 1 108 ? 6.600 5.343 -5.248 1.00 81.69 108 ILE A CA 1
ATOM 814 C C . ILE A 1 108 ? 5.528 6.119 -4.478 1.00 81.69 108 ILE A C 1
ATOM 816 O O . ILE A 1 108 ? 5.545 6.133 -3.247 1.00 81.69 108 ILE A O 1
ATOM 820 N N . GLU A 1 109 ? 4.578 6.737 -5.178 1.00 84.81 109 GLU A N 1
ATOM 821 C CA . GLU A 1 109 ? 3.462 7.453 -4.553 1.00 84.81 109 GLU A CA 1
ATOM 822 C C . GLU A 1 109 ? 2.574 6.509 -3.731 1.00 84.81 109 GLU A C 1
ATOM 824 O O . GLU A 1 109 ? 2.293 6.804 -2.568 1.00 84.81 109 GLU A O 1
ATOM 829 N N . GLY A 1 110 ? 2.211 5.342 -4.273 1.00 83.88 110 GLY A N 1
ATOM 830 C CA . GLY A 1 110 ? 1.463 4.312 -3.547 1.00 83.88 110 GLY A CA 1
ATOM 831 C C . GLY A 1 110 ? 2.239 3.772 -2.346 1.00 83.88 110 GLY A C 1
ATOM 832 O O . GLY A 1 110 ? 1.727 3.713 -1.234 1.00 83.88 110 GLY A O 1
ATOM 833 N N . SER A 1 111 ? 3.524 3.482 -2.523 1.00 80.44 111 SER A N 1
ATOM 834 C CA . SER A 1 111 ? 4.397 3.013 -1.443 1.00 80.44 111 SER A CA 1
ATOM 835 C C . SER A 1 111 ? 4.505 4.017 -0.288 1.00 80.44 111 SER A C 1
ATOM 837 O O . SER A 1 111 ? 4.377 3.646 0.880 1.00 80.44 111 SER A O 1
ATOM 839 N N . ARG A 1 112 ? 4.701 5.308 -0.597 1.00 80.88 112 ARG A N 1
ATOM 840 C CA . ARG A 1 112 ? 4.719 6.379 0.414 1.00 80.88 112 ARG A CA 1
ATOM 841 C C . ARG A 1 112 ? 3.356 6.549 1.073 1.00 80.88 112 ARG A C 1
ATOM 843 O O . ARG A 1 112 ? 3.309 6.786 2.274 1.00 80.88 112 ARG A O 1
ATOM 850 N N . GLY A 1 113 ? 2.272 6.416 0.310 1.00 81.56 113 GLY A N 1
ATOM 851 C CA . GLY A 1 113 ? 0.909 6.510 0.822 1.00 81.56 113 GLY A CA 1
ATOM 852 C C . GLY A 1 113 ? 0.592 5.442 1.870 1.00 81.56 113 GLY A C 1
ATOM 853 O O . GLY A 1 113 ? -0.034 5.763 2.875 1.00 81.56 113 GLY A O 1
ATOM 854 N N . ILE A 1 114 ? 1.080 4.209 1.689 1.00 78.38 114 ILE A N 1
ATOM 855 C CA . ILE A 1 114 ? 0.945 3.153 2.703 1.00 78.38 114 ILE A CA 1
ATOM 856 C C . ILE A 1 114 ? 1.774 3.511 3.937 1.00 78.38 114 ILE A C 1
ATOM 858 O O . ILE A 1 114 ? 1.220 3.591 5.023 1.00 78.38 114 ILE A O 1
ATOM 862 N N . LEU A 1 115 ? 3.058 3.841 3.766 1.00 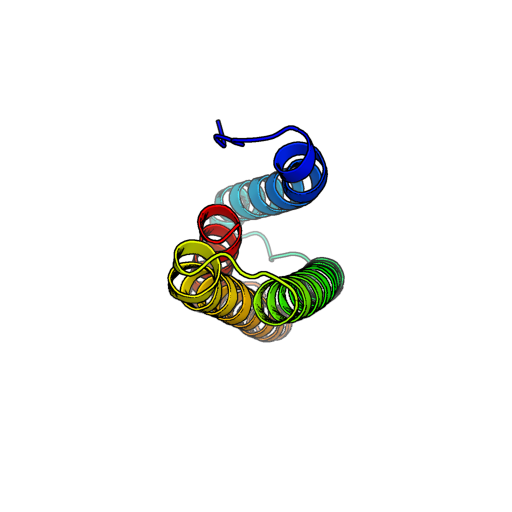73.19 115 LEU A N 1
ATOM 863 C CA . LEU A 1 115 ? 3.952 4.209 4.874 1.00 73.19 115 LEU A CA 1
ATOM 864 C C . LEU A 1 115 ? 3.501 5.429 5.693 1.00 73.19 115 LEU A C 1
ATOM 866 O O . LEU A 1 115 ? 3.902 5.563 6.842 1.00 73.19 115 LEU A O 1
ATOM 870 N N . GLN A 1 116 ? 2.749 6.354 5.093 1.00 71.62 116 GLN A N 1
ATOM 871 C CA . GLN A 1 116 ? 2.205 7.530 5.781 1.00 71.62 116 GLN A CA 1
ATOM 872 C C . GLN A 1 116 ? 0.794 7.309 6.333 1.00 71.62 116 GLN A C 1
ATOM 874 O O . GLN A 1 116 ? 0.357 8.068 7.196 1.00 71.62 116 GLN A O 1
ATOM 879 N N . GLY A 1 117 ? 0.048 6.356 5.770 1.00 63.03 117 GLY A N 1
ATOM 880 C CA . GLY A 1 117 ? -1.351 6.108 6.112 1.00 63.03 117 GLY A CA 1
ATOM 881 C C . GLY A 1 117 ? -1.544 5.144 7.282 1.00 63.03 117 GLY A C 1
ATOM 882 O O . GLY A 1 117 ? -2.596 5.188 7.919 1.00 63.03 117 GLY A O 1
ATOM 883 N N . THR A 1 118 ? -0.551 4.301 7.557 1.00 57.22 118 THR A N 1
ATOM 884 C CA . THR A 1 118 ? -0.471 3.394 8.716 1.00 57.22 118 THR A CA 1
ATOM 885 C C . THR A 1 118 ? 0.565 3.868 9.719 1.00 57.22 118 THR A C 1
ATOM 887 O O . THR A 1 118 ? 0.287 3.773 10.934 1.00 57.22 118 THR A O 1
#